Protein AF-A0A815L165-F1 (afdb_monomer)

Foldseek 3Di:
DDDDDDEEEDPEAAAEWDWDDADAAANYEAEAHADDPDLHRDQANYEYPPADPPGTAPQHHHEHYEYAGDADLERYHHPQAELVDHRDHQAEQYEYADAPPDFHWYWHHDPNDTDTDGPVRCCVSVGHYNYDYHHHDDPVVSVVVVCDSVVDPD

Mean predicted aligned error: 8.26 Å

Secondary structure (DSSP, 8-state):
--------EEES--EEE-SS---EEES-EEES----SSSS--SSSEEE-S--TTTS--S-EEES-EEE-SS-S--EEETT-BTTS----EEES-EEEE-TT----EEEEETTEEEEE-HHHHHHTT-SBT-EEEE---HHHHHHHHHHHHH---

Sequence (154 aa):
MRHFFTFTLFFYGGKKNYLGHSKIDHDQIYVYSDLSTGGFGSNNCLNDYNPTRGSSGWNETWIQNTCILYNSSVPYNIENCNTANLFVPYLASNKIFIPAGTQVAFICNVNGSSTRLNLKQWQAYGLDIGTTIDTTPTIQTIIEWGRKMLQNTI

pLDDT: mean 77.0, std 17.75, range [24.84, 97.44]

Structure (mmCIF, N/CA/C/O backbone):
data_AF-A0A815L165-F1
#
_entry.id   AF-A0A815L165-F1
#
loop_
_atom_site.group_PDB
_atom_site.id
_atom_site.type_symbol
_atom_site.label_atom_id
_atom_site.label_alt_id
_atom_site.label_comp_id
_atom_site.label_asym_id
_atom_site.label_entity_id
_atom_site.label_seq_id
_atom_site.pdbx_PDB_ins_code
_atom_site.Cartn_x
_atom_site.Cartn_y
_atom_site.Cartn_z
_atom_site.occupancy
_atom_site.B_iso_or_equiv
_atom_site.auth_seq_id
_atom_site.auth_comp_id
_atom_site.auth_asym_id
_atom_site.auth_atom_id
_atom_site.pdbx_PDB_model_num
ATOM 1 N N . MET A 1 1 ? 20.591 -15.388 16.651 1.00 33.38 1 MET A N 1
ATOM 2 C CA . MET A 1 1 ? 20.018 -14.050 16.388 1.00 33.38 1 MET A CA 1
ATOM 3 C C . MET A 1 1 ? 18.659 -13.983 17.072 1.00 33.38 1 MET A C 1
ATOM 5 O O . MET A 1 1 ? 17.790 -14.765 16.712 1.00 33.38 1 MET A O 1
ATOM 9 N N . ARG A 1 2 ? 18.497 -13.159 18.116 1.00 24.84 2 ARG A N 1
ATOM 10 C CA . ARG A 1 2 ? 17.189 -12.942 18.756 1.00 24.84 2 ARG A CA 1
ATOM 11 C C . ARG A 1 2 ? 16.468 -11.851 17.967 1.00 24.84 2 ARG A C 1
ATOM 13 O O . ARG A 1 2 ? 16.974 -10.737 17.901 1.00 24.84 2 ARG A O 1
ATOM 20 N N . HIS A 1 3 ? 15.353 -12.197 17.337 1.00 30.84 3 HIS A N 1
ATOM 21 C CA . HIS A 1 3 ? 14.471 -11.226 16.697 1.00 30.84 3 HIS A CA 1
ATOM 22 C C . HIS A 1 3 ? 13.575 -10.637 17.790 1.00 30.84 3 HIS A C 1
ATOM 24 O O . HIS A 1 3 ? 12.941 -11.386 18.533 1.00 30.84 3 HIS A O 1
ATOM 30 N N . PHE A 1 4 ? 13.580 -9.314 17.943 1.00 32.31 4 PHE A N 1
ATOM 31 C CA . PHE A 1 4 ? 12.639 -8.621 18.816 1.00 32.31 4 PHE A CA 1
ATOM 32 C C . PHE A 1 4 ? 11.355 -8.393 18.023 1.00 32.31 4 PHE A C 1
ATOM 34 O O . PHE A 1 4 ? 11.296 -7.511 17.171 1.00 32.31 4 PHE A O 1
ATOM 41 N N . PHE A 1 5 ? 10.352 -9.224 18.280 1.00 37.84 5 PHE A N 1
ATOM 42 C CA . PHE A 1 5 ? 9.006 -9.022 17.763 1.00 37.84 5 PHE A CA 1
ATOM 43 C C . PHE A 1 5 ? 8.343 -7.927 18.600 1.00 37.84 5 PHE A C 1
ATOM 45 O O . PHE A 1 5 ? 8.228 -8.055 19.819 1.00 37.84 5 PHE A O 1
ATOM 52 N N . THR A 1 6 ? 7.968 -6.826 17.961 1.00 41.81 6 THR A N 1
ATOM 53 C CA . THR A 1 6 ? 7.264 -5.719 18.619 1.00 41.81 6 THR A CA 1
ATOM 54 C C . THR A 1 6 ? 5.839 -5.761 18.098 1.00 41.81 6 THR A C 1
ATOM 56 O O . THR A 1 6 ? 5.693 -5.831 16.892 1.00 41.81 6 THR A O 1
ATOM 59 N N . PHE A 1 7 ? 4.808 -5.737 18.943 1.00 51.12 7 PHE A N 1
ATOM 60 C CA . PHE A 1 7 ? 3.412 -5.552 18.519 1.00 51.12 7 PHE A CA 1
ATOM 61 C C . PHE A 1 7 ? 2.994 -4.146 18.937 1.00 51.12 7 PHE A C 1
ATOM 63 O O . PHE A 1 7 ? 2.963 -3.853 20.134 1.00 51.12 7 PHE A O 1
ATOM 70 N N . THR A 1 8 ? 2.715 -3.266 17.977 1.00 59.75 8 THR A N 1
ATOM 71 C CA . THR A 1 8 ? 2.444 -1.855 18.278 1.00 59.75 8 THR A CA 1
ATOM 72 C C . THR A 1 8 ? 1.216 -1.352 17.533 1.00 59.75 8 THR A C 1
ATOM 74 O O . THR A 1 8 ? 0.995 -1.645 16.357 1.00 59.75 8 THR A O 1
ATOM 77 N N . LEU A 1 9 ? 0.420 -0.558 18.249 1.00 60.84 9 LEU A N 1
ATOM 78 C CA . LEU A 1 9 ? -0.725 0.172 17.731 1.00 60.84 9 LEU A CA 1
ATOM 79 C C . LEU A 1 9 ? -0.339 1.644 17.680 1.00 60.84 9 LEU A C 1
ATOM 81 O O . LEU A 1 9 ? -0.172 2.283 18.719 1.00 60.84 9 LEU A O 1
ATOM 85 N N . PHE A 1 10 ? -0.200 2.174 16.471 1.00 59.50 10 PHE A N 1
ATOM 86 C CA . PHE A 1 10 ? 0.141 3.571 16.252 1.00 59.50 10 PHE A CA 1
ATOM 87 C C . PHE A 1 10 ? -1.118 4.351 15.881 1.00 59.50 10 PHE A C 1
ATOM 89 O O . PHE A 1 10 ? -1.628 4.232 14.767 1.00 59.50 10 PHE A O 1
ATOM 96 N N . PHE A 1 11 ? -1.611 5.161 16.820 1.00 51.25 11 PHE A N 1
ATOM 97 C CA . PHE A 1 11 ? -2.570 6.221 16.525 1.00 51.25 11 PHE A CA 1
ATOM 98 C C . PHE A 1 11 ? -1.770 7.394 15.963 1.00 51.25 11 PHE A C 1
ATOM 100 O O . PHE A 1 11 ? -1.028 8.023 16.713 1.00 51.25 11 PHE A O 1
ATOM 107 N N . TYR A 1 12 ? -1.898 7.648 14.661 1.00 52.00 12 TYR A N 1
ATOM 108 C CA . TYR A 1 12 ? -1.081 8.575 13.873 1.00 52.00 12 TYR A CA 1
ATOM 109 C C . TYR A 1 12 ? 0.330 8.062 13.564 1.00 52.00 12 TYR A C 1
ATOM 111 O O . TYR A 1 12 ? 1.271 8.198 14.342 1.00 52.00 12 TYR A O 1
ATOM 119 N N . GLY A 1 13 ? 0.486 7.485 12.372 1.00 53.41 13 GLY A N 1
ATOM 120 C CA . GLY A 1 13 ? 1.787 7.067 11.857 1.00 53.41 13 GLY A CA 1
ATOM 121 C C . GLY A 1 13 ? 1.687 6.143 10.647 1.00 53.41 13 GLY A C 1
ATOM 122 O O . GLY A 1 13 ? 0.692 5.454 10.457 1.00 53.41 13 GLY A O 1
ATOM 123 N N . GLY A 1 14 ? 2.737 6.141 9.835 1.00 59.94 14 GLY A N 1
ATOM 124 C CA . GLY A 1 14 ? 3.007 5.157 8.786 1.00 59.94 14 GLY A CA 1
ATOM 125 C C . GLY A 1 14 ? 4.479 4.757 8.867 1.00 59.94 14 GLY A C 1
ATOM 126 O O . GLY A 1 14 ? 5.273 5.454 9.515 1.00 59.94 14 GLY A O 1
ATOM 127 N N . LYS A 1 15 ? 4.870 3.645 8.238 1.00 72.38 15 LYS A N 1
ATOM 128 C CA . LYS A 1 15 ? 6.287 3.271 8.185 1.00 72.38 15 LYS A CA 1
ATOM 129 C C . LYS A 1 15 ? 7.048 4.291 7.342 1.00 72.38 15 LYS A C 1
ATOM 131 O O . LYS A 1 15 ? 6.642 4.618 6.231 1.00 72.38 15 LYS A O 1
ATOM 136 N N . LYS A 1 16 ? 8.176 4.770 7.864 1.00 65.06 16 LYS A N 1
ATOM 137 C CA . LYS A 1 16 ? 9.116 5.620 7.130 1.00 65.06 16 LYS A CA 1
ATOM 138 C C . LYS A 1 16 ? 10.462 4.914 7.029 1.00 65.06 16 LYS A C 1
ATOM 140 O O . LYS A 1 16 ? 10.977 4.450 8.050 1.00 65.06 16 LYS A O 1
ATOM 145 N N . ASN A 1 17 ? 11.020 4.867 5.826 1.00 60.75 17 ASN A N 1
ATOM 146 C CA . ASN A 1 17 ? 12.408 4.481 5.600 1.00 60.75 17 ASN A CA 1
ATOM 147 C C . ASN A 1 17 ? 13.289 5.738 5.706 1.00 60.75 17 ASN A C 1
ATOM 149 O O . ASN A 1 17 ? 13.137 6.674 4.923 1.00 60.75 17 ASN A O 1
ATOM 153 N N . TYR A 1 18 ? 14.187 5.785 6.693 1.00 51.50 18 TYR A N 1
ATOM 154 C CA . TYR A 1 18 ? 15.229 6.811 6.784 1.00 51.50 18 TYR A CA 1
ATOM 155 C C . TYR A 1 18 ? 16.578 6.132 6.993 1.00 51.50 18 TYR A C 1
ATOM 157 O O . TYR A 1 18 ? 16.841 5.589 8.065 1.00 51.50 18 TYR A O 1
ATOM 165 N N . LEU A 1 19 ? 17.419 6.204 5.957 1.00 50.91 19 LEU A N 1
ATOM 166 C CA . LEU A 1 19 ? 18.884 6.248 6.015 1.00 50.91 19 LEU A CA 1
ATOM 167 C C . LEU A 1 19 ? 19.545 5.512 7.204 1.00 50.91 19 LEU A C 1
ATOM 169 O O . LEU A 1 19 ? 20.254 6.143 7.986 1.00 50.91 19 LEU A O 1
ATOM 173 N N . GLY A 1 20 ? 19.405 4.180 7.305 1.00 46.16 20 GLY A N 1
ATOM 174 C CA . GLY A 1 20 ? 20.483 3.407 7.947 1.00 46.16 20 GLY A CA 1
ATOM 175 C C . GLY A 1 20 ? 20.204 2.134 8.745 1.00 46.16 20 GLY A C 1
ATOM 176 O O . GLY A 1 20 ? 21.155 1.669 9.366 1.00 46.16 20 GLY A O 1
ATOM 177 N N . HIS A 1 21 ? 19.012 1.522 8.759 1.00 50.84 21 HIS A N 1
ATOM 178 C CA . HIS A 1 21 ? 18.838 0.243 9.480 1.00 50.84 21 HIS A CA 1
ATOM 179 C C . HIS A 1 21 ? 17.905 -0.754 8.777 1.00 50.84 21 HIS A C 1
ATOM 181 O O . HIS A 1 21 ? 16.838 -0.377 8.308 1.00 50.84 21 HIS A O 1
ATOM 187 N N . SER A 1 22 ? 18.264 -2.046 8.783 1.00 54.72 22 SER A N 1
ATOM 188 C CA . SER A 1 22 ? 17.343 -3.144 8.453 1.00 54.72 22 SER A CA 1
ATOM 189 C C . SER A 1 22 ? 16.290 -3.296 9.545 1.00 54.72 22 SER A C 1
ATOM 191 O O . SER A 1 22 ? 16.600 -3.740 10.651 1.00 54.72 22 SER A O 1
ATOM 193 N N . LYS A 1 23 ? 15.042 -2.933 9.241 1.00 67.00 23 LYS A N 1
ATOM 194 C CA . LYS A 1 23 ? 13.898 -3.148 10.136 1.00 67.00 23 LYS A CA 1
ATOM 195 C C . LYS A 1 23 ? 12.911 -4.132 9.517 1.00 67.00 23 LYS A C 1
ATOM 197 O O . LYS A 1 23 ? 12.638 -4.071 8.318 1.00 67.00 23 LYS A O 1
ATOM 202 N N . ILE A 1 24 ? 12.396 -5.027 10.356 1.00 71.50 24 ILE A N 1
ATOM 203 C CA . ILE A 1 24 ? 11.283 -5.918 10.031 1.00 71.50 24 ILE A CA 1
ATOM 204 C C . ILE A 1 24 ? 10.090 -5.429 10.843 1.00 71.50 24 ILE A C 1
ATOM 206 O O . ILE A 1 24 ? 10.059 -5.586 12.061 1.00 71.50 24 ILE A O 1
ATOM 210 N N . ASP A 1 25 ? 9.138 -4.813 10.159 1.00 72.62 25 ASP A N 1
ATOM 211 C CA . ASP A 1 25 ? 7.870 -4.376 10.720 1.00 72.62 25 ASP A CA 1
ATOM 212 C C . ASP A 1 25 ? 6.810 -5.403 10.311 1.00 72.62 25 ASP A C 1
ATOM 214 O O . ASP A 1 25 ? 6.527 -5.572 9.120 1.00 72.62 25 ASP A O 1
ATOM 218 N N . HIS A 1 26 ? 6.250 -6.110 11.289 1.00 80.56 26 HIS A N 1
ATOM 219 C CA . HIS A 1 26 ? 5.184 -7.082 11.066 1.00 80.56 26 HIS A CA 1
ATOM 220 C C . HIS A 1 26 ? 4.157 -7.050 12.193 1.00 80.56 26 HIS A C 1
ATOM 222 O O . HIS A 1 26 ? 4.478 -6.626 13.302 1.00 80.56 26 HIS A O 1
ATOM 228 N N . ASP A 1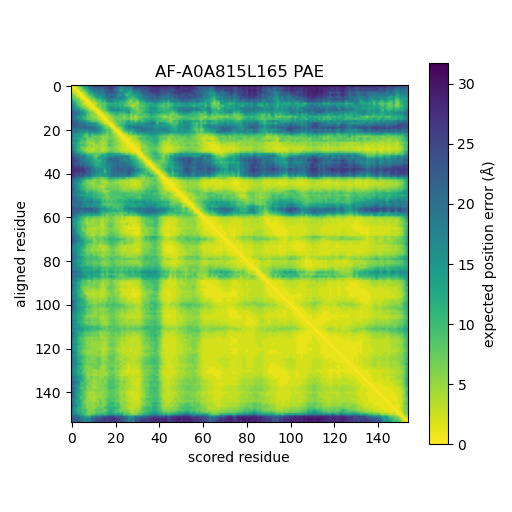 27 ? 2.920 -7.451 11.896 1.00 81.94 27 ASP A N 1
ATOM 229 C CA . ASP A 1 27 ? 1.797 -7.481 12.843 1.00 81.94 27 ASP A CA 1
ATOM 230 C C . ASP A 1 27 ? 1.515 -6.137 13.550 1.00 81.94 27 ASP A C 1
ATOM 232 O O . ASP A 1 27 ? 0.988 -6.094 14.663 1.00 81.94 27 ASP A O 1
ATOM 236 N N . GLN A 1 28 ? 1.861 -5.013 12.914 1.00 81.56 28 GLN A N 1
ATOM 237 C CA . GLN A 1 28 ? 1.547 -3.675 13.418 1.00 81.56 28 GLN A CA 1
ATOM 238 C C . GLN A 1 28 ? 0.173 -3.215 12.940 1.00 81.56 28 GLN A C 1
ATOM 240 O O . GLN A 1 28 ? -0.269 -3.566 11.843 1.00 81.56 28 GLN A O 1
ATOM 245 N N . ILE A 1 29 ? -0.469 -2.346 13.723 1.00 84.19 29 ILE A N 1
ATOM 246 C CA . ILE A 1 29 ? -1.672 -1.626 13.297 1.00 84.19 29 ILE A CA 1
ATOM 247 C C . ILE A 1 29 ? -1.350 -0.130 13.215 1.00 84.19 29 ILE A C 1
ATOM 249 O O . ILE A 1 29 ? -1.121 0.529 14.230 1.00 84.19 29 ILE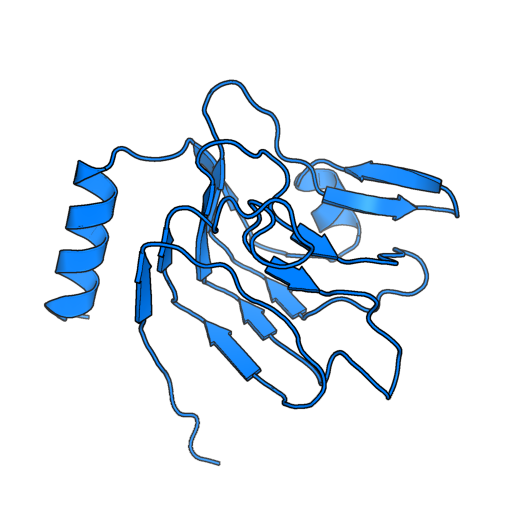 A O 1
ATOM 253 N N . TYR A 1 30 ? -1.365 0.408 11.997 1.00 82.75 30 TYR A N 1
ATOM 254 C CA . TYR A 1 30 ? -1.198 1.829 11.697 1.00 82.75 30 TYR A CA 1
ATOM 255 C C . TYR A 1 30 ? -2.567 2.466 11.463 1.00 82.75 30 TYR A C 1
ATOM 257 O O . TYR A 1 30 ? -3.263 2.133 10.500 1.00 82.75 30 TYR A O 1
ATOM 265 N N . VAL A 1 31 ? -2.965 3.380 12.344 1.00 79.19 31 VAL A N 1
ATOM 266 C CA . VAL A 1 31 ? -4.261 4.062 12.285 1.00 79.19 31 VAL A CA 1
ATOM 267 C C . VAL A 1 31 ? -4.048 5.508 11.872 1.00 79.19 31 VAL A C 1
ATOM 269 O O . VAL A 1 31 ? -3.376 6.252 12.583 1.00 79.19 31 VAL A O 1
ATOM 272 N N . TYR A 1 32 ? -4.670 5.911 10.761 1.00 71.25 32 TYR A N 1
ATOM 273 C CA . TYR A 1 32 ? -4.682 7.291 10.271 1.00 71.25 32 TYR A CA 1
ATOM 274 C C . TYR A 1 32 ? -3.274 7.848 10.109 1.00 71.25 32 TYR A C 1
ATOM 276 O O . TYR A 1 32 ? -2.834 8.709 10.870 1.00 71.25 32 TYR A O 1
ATOM 284 N N . SER A 1 33 ? -2.560 7.325 9.110 1.00 59.91 33 SER A N 1
ATOM 285 C CA . SER A 1 33 ? -1.258 7.858 8.710 1.00 59.91 33 SER A CA 1
ATOM 286 C C . SER A 1 33 ? -1.315 9.385 8.636 1.00 59.91 33 SER A C 1
ATOM 288 O O . SER A 1 33 ? -2.212 9.929 7.991 1.00 59.91 33 SER A O 1
ATOM 290 N N . ASP A 1 34 ? -0.391 10.025 9.354 1.00 50.62 34 ASP A N 1
ATOM 291 C CA . ASP A 1 34 ? -0.306 11.464 9.629 1.00 50.62 34 ASP A CA 1
ATOM 292 C C . ASP A 1 34 ? -0.626 12.350 8.400 1.00 50.62 34 ASP A C 1
ATOM 294 O O . ASP A 1 34 ? -0.354 11.963 7.267 1.00 50.62 34 ASP A O 1
ATOM 298 N N . LEU A 1 35 ? -1.235 13.517 8.645 1.00 50.19 35 LEU A N 1
ATOM 299 C CA . LEU A 1 35 ? -1.749 14.510 7.683 1.00 50.19 35 LEU A CA 1
ATOM 300 C C . LEU A 1 35 ? -0.836 15.745 7.609 1.00 50.19 35 LEU A C 1
ATOM 302 O O . LEU A 1 35 ? -1.283 16.892 7.630 1.00 50.19 35 LEU A O 1
ATOM 306 N N . SER A 1 36 ? 0.467 15.529 7.551 1.00 50.38 36 SER A N 1
ATOM 307 C CA . SER A 1 36 ? 1.436 16.614 7.451 1.00 50.38 36 SER A CA 1
ATOM 308 C C . SER A 1 36 ? 1.693 16.971 5.981 1.00 50.38 36 SER A C 1
ATOM 310 O O . SER A 1 36 ? 1.940 16.119 5.136 1.00 50.38 36 SER A O 1
ATOM 312 N N . THR A 1 37 ? 1.680 18.262 5.654 1.00 45.09 37 THR A N 1
ATOM 313 C CA . THR A 1 37 ? 1.909 18.786 4.290 1.00 45.09 37 THR A CA 1
ATOM 314 C C . THR A 1 37 ? 3.390 18.873 3.885 1.00 45.09 37 THR A C 1
ATOM 316 O O . THR A 1 37 ? 3.713 19.446 2.846 1.00 45.09 37 THR A O 1
ATOM 319 N N . GLY A 1 38 ? 4.303 18.298 4.673 1.00 41.84 38 GLY A N 1
ATOM 320 C CA . GLY A 1 38 ? 5.708 18.099 4.300 1.00 41.84 38 GLY A CA 1
ATOM 321 C C . GLY A 1 38 ? 5.959 16.647 3.892 1.00 41.84 38 GLY A C 1
ATOM 322 O O . GLY A 1 38 ? 5.109 15.793 4.094 1.00 41.84 38 GLY A O 1
ATOM 323 N N . GLY A 1 39 ? 7.149 16.302 3.388 1.00 43.50 39 GLY A N 1
ATOM 324 C CA . GLY A 1 39 ? 7.535 14.895 3.131 1.00 43.50 39 GLY A CA 1
ATOM 325 C C . GLY A 1 39 ? 7.456 13.966 4.362 1.00 43.50 39 GLY A C 1
ATOM 326 O O . GLY A 1 39 ? 7.648 12.756 4.266 1.00 43.50 39 GLY A O 1
ATOM 327 N N . PHE A 1 40 ? 7.143 14.531 5.527 1.00 43.12 40 PHE A N 1
ATOM 328 C CA . PHE A 1 40 ? 6.786 13.871 6.769 1.00 43.12 40 PHE A CA 1
ATOM 329 C C . PHE A 1 40 ? 5.263 13.808 6.837 1.00 43.12 40 PHE A C 1
ATOM 331 O O . PHE A 1 40 ? 4.674 14.860 6.735 1.00 43.12 40 PHE A O 1
ATOM 338 N N . GLY A 1 41 ? 4.646 12.633 7.009 1.00 51.66 41 GLY A N 1
ATOM 339 C CA . GLY A 1 41 ? 3.187 12.496 7.182 1.00 51.66 41 GLY A CA 1
ATOM 340 C C . GLY A 1 41 ? 2.393 12.710 5.897 1.00 51.66 41 GLY A C 1
ATOM 341 O O . GLY A 1 41 ? 1.385 13.401 5.853 1.00 51.66 41 GLY A O 1
ATOM 342 N N . SER A 1 42 ? 2.858 12.078 4.831 1.00 59.47 42 SER A N 1
ATOM 343 C CA . SER A 1 42 ? 2.031 11.836 3.671 1.00 59.47 42 SER A CA 1
ATOM 344 C C . SER A 1 42 ? 1.098 10.683 4.030 1.00 59.47 42 SER A C 1
ATOM 346 O O . SER A 1 42 ? 1.555 9.639 4.472 1.00 59.47 42 SER A O 1
ATOM 348 N N . ASN A 1 43 ? -0.202 10.917 3.913 1.00 75.06 43 ASN A N 1
ATOM 349 C CA . ASN A 1 43 ? -1.315 10.023 4.222 1.00 75.06 43 ASN A CA 1
ATOM 350 C C . ASN A 1 43 ? -1.249 8.679 3.454 1.00 75.06 43 ASN A C 1
ATOM 352 O O . ASN A 1 43 ? -1.999 8.428 2.510 1.00 75.06 43 ASN A O 1
ATOM 356 N N . ASN A 1 44 ? -0.268 7.860 3.807 1.00 82.00 44 ASN A N 1
ATOM 357 C CA . ASN A 1 44 ? 0.101 6.582 3.237 1.00 82.00 44 ASN A CA 1
ATOM 358 C C . ASN A 1 44 ? 0.617 5.666 4.357 1.00 82.00 44 ASN A C 1
ATOM 360 O O . ASN A 1 44 ? 1.093 6.096 5.407 1.00 82.00 44 ASN A O 1
ATOM 364 N N . CYS A 1 45 ? 0.506 4.370 4.117 1.00 84.06 45 CYS A N 1
ATOM 365 C CA . CYS A 1 45 ? 0.948 3.312 5.011 1.00 84.06 45 CYS A CA 1
ATOM 366 C C . CYS A 1 45 ? 2.466 3.235 5.115 1.00 84.06 45 CYS A C 1
ATOM 368 O O . CYS A 1 45 ? 3.005 2.933 6.181 1.00 84.06 45 CYS A O 1
ATOM 370 N N . LEU A 1 46 ? 3.141 3.484 3.994 1.00 83.56 46 LEU A N 1
ATOM 371 C CA . LEU A 1 46 ? 4.583 3.413 3.892 1.00 83.56 46 LEU A CA 1
ATOM 372 C C . LEU A 1 46 ? 5.104 4.519 2.983 1.00 83.56 46 LEU A C 1
ATOM 374 O O . LEU A 1 46 ? 4.627 4.692 1.858 1.00 83.56 46 LEU A O 1
ATOM 378 N N . ASN A 1 47 ? 6.132 5.205 3.469 1.00 80.25 47 ASN A N 1
ATOM 379 C CA . ASN A 1 47 ? 6.897 6.181 2.716 1.00 80.25 47 ASN A CA 1
ATOM 380 C C . ASN A 1 47 ? 8.363 5.739 2.628 1.00 80.25 47 ASN A C 1
ATOM 382 O O . ASN A 1 47 ? 9.010 5.488 3.651 1.00 80.25 47 ASN A O 1
ATOM 386 N N . ASP A 1 48 ? 8.866 5.673 1.402 1.00 77.00 48 ASP A N 1
ATOM 387 C CA . ASP A 1 48 ? 10.264 5.441 1.078 1.00 77.00 48 ASP A CA 1
ATOM 388 C C . ASP A 1 48 ? 10.759 6.576 0.168 1.00 77.00 48 ASP A C 1
ATOM 390 O O . ASP A 1 48 ? 10.461 6.613 -1.028 1.00 77.00 48 ASP A O 1
ATOM 394 N N . TYR A 1 49 ? 11.445 7.551 0.772 1.00 72.75 49 TYR A N 1
ATOM 395 C CA . TYR A 1 49 ? 11.863 8.796 0.125 1.00 72.75 49 TYR A CA 1
ATOM 396 C C . TYR A 1 49 ? 13.224 8.628 -0.559 1.00 72.75 49 TYR A C 1
ATOM 398 O O . TYR A 1 49 ? 14.212 8.273 0.085 1.00 72.75 49 TYR A O 1
ATOM 406 N N . ASN A 1 50 ? 13.277 8.928 -1.857 1.00 70.88 50 ASN A N 1
ATOM 407 C CA . ASN A 1 50 ? 14.437 8.813 -2.739 1.00 70.88 50 ASN A CA 1
ATOM 408 C C . ASN A 1 50 ? 15.348 7.578 -2.488 1.00 70.88 50 ASN A C 1
ATOM 410 O O . ASN A 1 50 ? 16.562 7.733 -2.283 1.00 70.88 50 ASN A O 1
ATOM 414 N N . PRO A 1 51 ? 14.807 6.345 -2.491 1.00 70.62 51 PRO A N 1
ATOM 415 C CA . PRO A 1 51 ? 15.580 5.155 -2.181 1.00 70.62 51 PRO A CA 1
ATOM 416 C C . PRO A 1 51 ? 16.687 4.949 -3.228 1.00 70.62 51 PRO A C 1
ATOM 418 O O . PRO A 1 51 ? 16.438 4.812 -4.425 1.00 70.62 51 PRO A O 1
ATOM 421 N N . THR A 1 52 ? 17.942 4.931 -2.770 1.00 69.31 52 THR A N 1
ATOM 422 C CA . THR A 1 52 ? 19.132 4.722 -3.608 1.00 69.31 52 THR A CA 1
ATOM 423 C C . THR A 1 52 ? 19.778 3.371 -3.308 1.00 69.31 52 THR A C 1
ATOM 425 O O . THR A 1 52 ? 20.061 3.047 -2.153 1.00 69.31 52 THR A O 1
ATOM 428 N N . ARG A 1 53 ? 20.068 2.576 -4.346 1.00 67.38 53 ARG A N 1
ATOM 429 C CA . ARG A 1 53 ? 20.714 1.264 -4.184 1.00 67.38 53 ARG A CA 1
ATOM 430 C C . ARG A 1 53 ? 22.054 1.398 -3.453 1.00 67.38 53 ARG A C 1
ATOM 432 O O . ARG A 1 53 ? 22.902 2.181 -3.861 1.00 67.38 53 ARG A O 1
ATOM 439 N N . GLY A 1 54 ? 22.241 0.607 -2.395 1.00 62.97 54 GLY A N 1
ATOM 440 C CA . GLY A 1 54 ? 23.473 0.593 -1.593 1.00 62.97 54 GLY A CA 1
ATOM 441 C C . GLY A 1 54 ? 23.614 1.746 -0.591 1.00 62.97 54 GLY A C 1
ATOM 442 O O . GLY A 1 54 ? 24.523 1.702 0.232 1.00 62.97 54 GLY A O 1
ATOM 443 N N . SER A 1 55 ? 22.708 2.730 -0.620 1.00 60.78 55 SER A N 1
ATOM 444 C CA . SER A 1 55 ? 22.736 3.913 0.260 1.00 60.78 55 SER A CA 1
ATOM 445 C C . SER A 1 55 ? 21.433 4.117 1.048 1.00 60.78 55 SER A C 1
ATOM 447 O O . SER A 1 55 ? 21.405 4.849 2.035 1.00 60.78 55 SER A O 1
ATOM 449 N N . SER A 1 56 ? 20.349 3.460 0.637 1.00 56.09 56 SER A N 1
ATOM 450 C CA . SER A 1 56 ? 19.026 3.446 1.276 1.00 56.09 56 SER A CA 1
ATOM 451 C C . SER A 1 56 ? 18.482 2.009 1.256 1.00 56.09 56 SER A C 1
ATOM 453 O O . SER A 1 56 ? 19.120 1.139 0.673 1.00 56.09 56 SER A O 1
ATOM 455 N N . GLY A 1 57 ? 17.335 1.723 1.884 1.00 53.28 57 GLY A N 1
ATOM 456 C CA . GLY A 1 57 ? 16.620 0.450 1.661 1.00 53.28 57 GLY A CA 1
ATOM 457 C C . GLY A 1 57 ? 17.391 -0.820 2.055 1.00 53.28 57 GLY A C 1
ATOM 458 O O . GLY A 1 57 ? 17.514 -1.751 1.262 1.00 53.28 57 GLY A O 1
A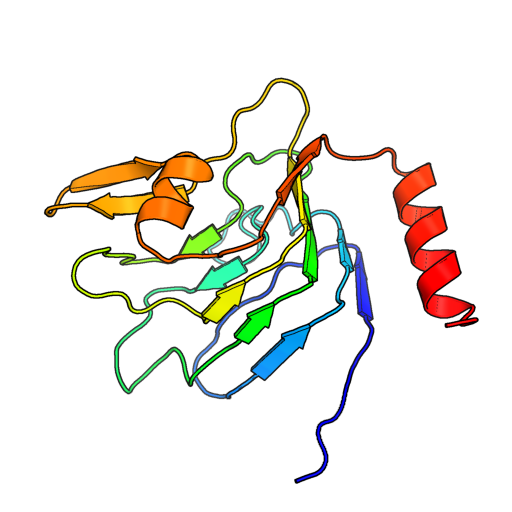TOM 459 N N . TRP A 1 58 ? 17.907 -0.872 3.286 1.00 55.09 58 TRP A N 1
ATOM 460 C CA . TRP A 1 58 ? 18.633 -2.022 3.848 1.00 55.09 58 TRP A CA 1
ATOM 461 C C . TRP A 1 58 ? 17.725 -3.249 4.097 1.00 55.09 58 TRP A C 1
ATOM 463 O O . TRP A 1 58 ? 17.534 -3.642 5.246 1.00 55.09 58 TRP A O 1
ATOM 473 N N . ASN A 1 59 ? 17.162 -3.875 3.057 1.00 57.66 59 ASN A N 1
ATOM 474 C CA . ASN A 1 59 ? 16.244 -5.027 3.170 1.00 57.66 59 ASN A CA 1
ATOM 475 C C . ASN A 1 59 ? 15.087 -4.792 4.160 1.00 57.66 59 ASN A C 1
ATOM 477 O O . ASN A 1 59 ? 14.701 -5.680 4.925 1.00 57.66 59 ASN A O 1
ATOM 481 N N . GLU A 1 60 ? 14.547 -3.575 4.183 1.00 69.88 60 GLU A N 1
ATOM 482 C CA . GLU A 1 60 ? 13.401 -3.287 5.033 1.00 69.88 60 GLU A CA 1
ATOM 483 C C . GLU A 1 60 ? 12.212 -4.145 4.617 1.00 69.88 60 GLU A C 1
ATOM 485 O O . GLU A 1 60 ? 11.910 -4.295 3.434 1.00 69.88 60 GLU A O 1
ATOM 490 N N . THR A 1 61 ? 11.554 -4.721 5.612 1.00 78.81 61 THR A N 1
ATOM 491 C CA . THR A 1 61 ? 10.439 -5.639 5.424 1.00 78.81 61 THR A CA 1
ATOM 492 C C . THR A 1 61 ? 9.216 -5.052 6.116 1.00 78.81 61 THR A C 1
ATOM 494 O O . THR A 1 61 ? 9.280 -4.745 7.304 1.00 78.81 61 THR A O 1
ATOM 497 N N . TRP A 1 62 ? 8.122 -4.873 5.376 1.00 84.06 62 TRP A N 1
ATOM 498 C CA . TRP A 1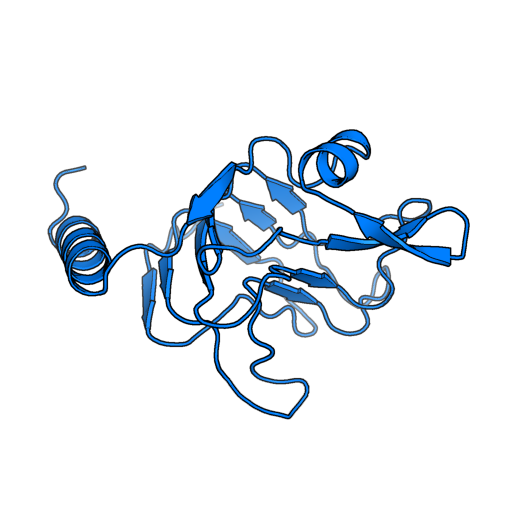 62 ? 6.824 -4.419 5.881 1.00 84.06 62 TRP A CA 1
ATOM 499 C C . TRP A 1 62 ? 5.755 -5.420 5.448 1.00 84.06 62 TRP A C 1
ATOM 501 O O . TRP A 1 62 ? 5.194 -5.341 4.352 1.00 84.06 62 TRP A O 1
ATOM 511 N N . ILE A 1 63 ? 5.530 -6.415 6.300 1.00 88.69 63 ILE A N 1
ATOM 512 C CA . ILE A 1 63 ? 4.697 -7.576 5.983 1.00 88.69 63 ILE A CA 1
ATOM 513 C C . ILE A 1 63 ? 3.648 -7.796 7.057 1.00 88.69 63 ILE A C 1
ATOM 515 O O . ILE A 1 63 ? 3.904 -7.511 8.217 1.00 88.69 63 ILE A O 1
ATOM 519 N N . GLN A 1 64 ? 2.487 -8.345 6.702 1.00 90.69 64 GLN A N 1
ATOM 520 C CA . GLN A 1 64 ? 1.451 -8.710 7.684 1.00 90.69 64 GLN A CA 1
ATOM 521 C C . GLN A 1 64 ? 0.983 -7.543 8.568 1.00 90.69 64 GLN A C 1
ATOM 523 O O . GLN A 1 64 ? 0.441 -7.739 9.652 1.00 90.69 64 GLN A O 1
ATOM 528 N N . ASN A 1 65 ? 1.157 -6.308 8.105 1.00 88.00 65 ASN A N 1
ATOM 529 C CA . ASN A 1 65 ? 0.712 -5.133 8.833 1.00 88.00 65 ASN A CA 1
ATOM 530 C C . ASN A 1 65 ? -0.708 -4.761 8.431 1.00 88.00 65 ASN A C 1
ATOM 532 O O . ASN A 1 65 ? -1.129 -4.947 7.289 1.00 88.00 65 ASN A O 1
ATOM 536 N N . THR A 1 66 ? -1.435 -4.170 9.370 1.00 90.38 66 THR A N 1
ATOM 537 C CA . THR A 1 66 ? -2.701 -3.499 9.104 1.00 90.38 66 THR A CA 1
ATOM 538 C C . THR A 1 66 ? -2.464 -2.000 9.001 1.00 90.38 66 THR A C 1
ATOM 540 O O . THR A 1 66 ? -1.890 -1.397 9.902 1.00 90.38 66 THR A O 1
ATOM 543 N N . CYS A 1 67 ? -2.927 -1.376 7.925 1.00 90.12 67 CYS A N 1
ATOM 544 C CA . CYS A 1 67 ? -2.866 0.067 7.740 1.00 90.12 67 CYS A CA 1
ATOM 545 C C . CYS A 1 67 ? -4.240 0.629 7.395 1.00 90.12 67 CYS A C 1
ATOM 547 O O . CYS A 1 67 ? -4.939 0.081 6.548 1.00 90.12 67 CYS A O 1
ATOM 549 N N . ILE A 1 68 ? -4.607 1.741 8.026 1.00 89.44 68 ILE A N 1
ATOM 550 C CA . ILE A 1 68 ? -5.908 2.381 7.866 1.00 89.44 68 ILE A CA 1
ATOM 551 C C . ILE A 1 68 ? -5.722 3.819 7.390 1.00 89.44 68 ILE A C 1
ATOM 553 O O . ILE A 1 68 ? -5.281 4.684 8.150 1.00 89.44 68 ILE A O 1
ATOM 557 N N . LEU A 1 69 ? -6.104 4.081 6.141 1.00 87.62 69 LEU A N 1
ATOM 558 C CA . LEU A 1 69 ? -6.107 5.411 5.538 1.00 87.62 69 LEU A CA 1
ATOM 559 C C . LEU A 1 69 ? -7.481 6.062 5.712 1.00 87.62 69 LEU A C 1
ATOM 561 O O . LEU A 1 69 ? -8.515 5.436 5.484 1.00 87.62 69 LEU A O 1
ATOM 565 N N . TYR A 1 70 ? -7.507 7.337 6.098 1.00 80.25 70 TYR A N 1
ATOM 566 C CA . TYR A 1 70 ? -8.767 8.062 6.316 1.00 80.25 70 TYR A CA 1
ATOM 567 C C . TYR A 1 70 ? -9.199 8.909 5.116 1.00 80.25 70 TYR A C 1
ATOM 569 O O . TYR A 1 70 ? -10.385 9.07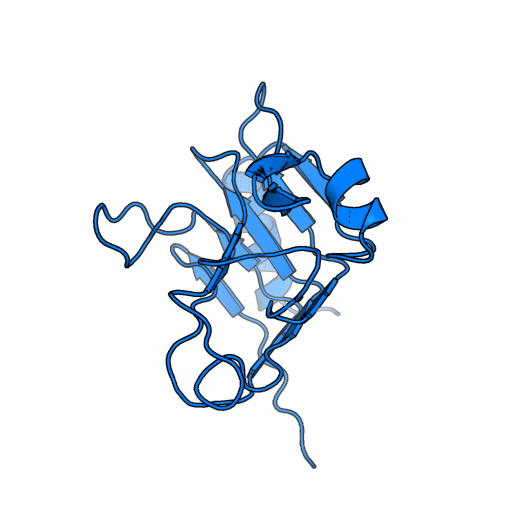9 4.853 1.00 80.25 70 TYR A O 1
ATOM 577 N N . ASN A 1 71 ? -8.237 9.439 4.368 1.00 82.31 71 ASN A N 1
ATOM 578 C CA . ASN A 1 71 ? -8.488 10.394 3.285 1.00 82.31 71 ASN A CA 1
ATOM 579 C C . ASN A 1 71 ? -7.523 10.222 2.101 1.00 82.31 71 ASN A C 1
ATOM 581 O O . ASN A 1 71 ? -7.274 11.166 1.356 1.00 82.31 71 ASN A O 1
ATOM 585 N N . SER A 1 72 ? -6.972 9.019 1.930 1.00 86.12 72 SER A N 1
ATOM 586 C CA . SER A 1 72 ? -6.097 8.659 0.813 1.00 86.12 72 SER A CA 1
ATOM 587 C C . SER A 1 72 ? -6.458 7.285 0.280 1.00 86.12 72 SER A C 1
ATOM 589 O O . SER A 1 72 ? -6.859 6.395 1.023 1.00 86.12 72 SER A O 1
ATOM 591 N N . SER A 1 73 ? -6.282 7.124 -1.026 1.00 90.88 73 SER A N 1
ATOM 592 C CA . SER A 1 73 ? -6.353 5.837 -1.718 1.00 90.88 73 SER A CA 1
ATOM 593 C C . SER A 1 73 ? -4.976 5.340 -2.165 1.00 90.88 73 SER A C 1
ATOM 595 O O . SER A 1 73 ? -4.886 4.335 -2.863 1.00 90.88 73 SER A O 1
ATOM 597 N N . VAL A 1 74 ? -3.902 6.043 -1.797 1.00 91.75 74 VAL A N 1
ATOM 598 C CA . VAL A 1 74 ? -2.525 5.733 -2.190 1.00 91.75 74 VAL A CA 1
ATOM 599 C C . VAL A 1 74 ? -1.768 5.258 -0.950 1.00 91.75 74 VAL A C 1
ATOM 601 O O . VAL A 1 74 ? -1.310 6.087 -0.163 1.00 91.75 74 VAL A O 1
ATOM 604 N N . PRO A 1 75 ? -1.662 3.937 -0.724 1.00 90.38 75 PRO A N 1
ATOM 605 C CA . PRO A 1 75 ? -1.062 3.406 0.491 1.00 90.38 75 PRO A CA 1
ATOM 606 C C . PRO A 1 75 ? 0.453 3.496 0.520 1.00 90.38 75 PRO A C 1
ATOM 608 O O . PRO A 1 75 ? 1.007 3.483 1.611 1.00 90.38 75 PRO A O 1
ATOM 611 N N . TYR A 1 76 ? 1.128 3.592 -0.622 1.00 88.50 76 TYR A N 1
ATOM 612 C CA . TYR A 1 76 ? 2.585 3.637 -0.669 1.00 88.50 76 TYR A CA 1
ATOM 613 C C . TYR A 1 76 ? 3.057 4.864 -1.424 1.00 88.50 76 TYR A C 1
ATOM 615 O O . TYR A 1 76 ? 2.641 5.105 -2.557 1.00 88.50 76 TYR A O 1
ATOM 623 N N . ASN A 1 77 ? 3.957 5.609 -0.793 1.00 85.19 77 ASN A N 1
ATOM 624 C CA . ASN A 1 77 ? 4.747 6.635 -1.445 1.00 85.19 77 ASN A CA 1
ATOM 625 C C . ASN A 1 77 ? 6.187 6.139 -1.542 1.00 85.19 77 ASN A C 1
ATOM 627 O O . ASN A 1 77 ? 6.968 6.324 -0.616 1.00 85.19 77 ASN A O 1
ATOM 631 N N . ILE A 1 78 ? 6.506 5.449 -2.634 1.00 83.88 78 ILE A N 1
ATOM 632 C CA . ILE A 1 78 ? 7.855 4.946 -2.889 1.00 83.88 78 ILE A CA 1
ATOM 633 C C . ILE A 1 78 ? 8.429 5.786 -4.018 1.00 83.88 78 ILE A C 1
ATOM 635 O O . ILE A 1 78 ? 8.104 5.588 -5.193 1.00 83.88 78 ILE A O 1
ATOM 639 N N . GLU A 1 79 ? 9.230 6.780 -3.657 1.00 78.94 79 GLU A N 1
ATOM 640 C CA . GLU A 1 79 ? 9.836 7.662 -4.643 1.00 78.94 79 GLU A CA 1
ATOM 641 C C . GLU A 1 79 ? 10.774 6.876 -5.558 1.00 78.94 79 GLU A C 1
ATOM 643 O O . GLU A 1 79 ? 11.376 5.879 -5.168 1.00 78.94 79 GLU A O 1
ATOM 648 N N . ASN A 1 80 ? 10.861 7.293 -6.822 1.00 78.62 80 ASN A N 1
ATOM 649 C CA . ASN A 1 80 ? 11.610 6.587 -7.865 1.00 78.62 80 ASN A CA 1
ATOM 650 C C . ASN A 1 80 ? 11.222 5.112 -8.066 1.00 78.62 80 ASN A C 1
ATOM 652 O O . ASN A 1 80 ? 11.982 4.378 -8.704 1.00 78.62 80 ASN A O 1
ATOM 656 N N . CYS A 1 81 ? 10.044 4.673 -7.593 1.00 85.19 81 CYS A N 1
ATOM 657 C CA . CYS A 1 81 ? 9.546 3.333 -7.884 1.00 85.19 81 CYS A CA 1
ATOM 658 C C . CYS A 1 81 ? 9.625 3.064 -9.388 1.00 85.19 81 CYS A C 1
ATOM 660 O O . CYS A 1 81 ? 9.111 3.832 -10.206 1.00 85.19 81 CYS A O 1
ATOM 662 N N . ASN A 1 82 ? 10.275 1.963 -9.753 1.00 88.00 82 ASN A N 1
ATOM 663 C CA . ASN A 1 82 ? 10.430 1.540 -11.132 1.00 88.00 82 ASN A CA 1
ATOM 664 C C . ASN A 1 82 ? 10.329 0.020 -11.214 1.00 88.00 82 ASN A C 1
ATOM 666 O O . ASN A 1 82 ? 11.177 -0.695 -10.688 1.00 88.00 82 ASN A O 1
ATOM 670 N N . THR A 1 83 ? 9.313 -0.469 -11.918 1.00 86.81 83 THR A N 1
ATOM 671 C CA . THR A 1 83 ? 9.066 -1.908 -12.100 1.00 86.81 83 THR A CA 1
ATOM 672 C C . THR A 1 83 ? 10.191 -2.642 -12.834 1.00 86.81 83 THR A C 1
ATOM 674 O O . THR A 1 83 ? 10.379 -3.832 -12.609 1.00 86.81 83 THR A O 1
ATOM 677 N N . ALA A 1 84 ? 10.987 -1.952 -13.659 1.00 83.38 84 ALA A N 1
ATOM 678 C CA . ALA A 1 84 ? 12.144 -2.541 -14.339 1.00 83.38 84 ALA A CA 1
ATOM 679 C C . ALA A 1 84 ? 13.395 -2.632 -13.444 1.00 83.38 84 ALA A C 1
ATOM 681 O O . ALA A 1 84 ? 14.311 -3.400 -13.727 1.00 83.38 84 ALA A O 1
ATOM 682 N N . ASN A 1 85 ? 13.455 -1.837 -12.375 1.00 78.88 85 ASN A N 1
ATOM 683 C CA . ASN A 1 85 ? 14.567 -1.806 -11.431 1.00 78.88 85 ASN A CA 1
ATOM 684 C C . ASN A 1 85 ? 14.013 -1.623 -10.019 1.00 78.88 85 ASN A C 1
ATOM 686 O O . ASN A 1 85 ? 14.135 -0.554 -9.419 1.00 78.88 85 ASN A O 1
ATOM 690 N N . LEU A 1 86 ? 13.341 -2.669 -9.538 1.00 71.94 86 LEU A N 1
ATOM 691 C CA . LEU A 1 86 ? 12.620 -2.642 -8.276 1.00 71.94 86 LEU A CA 1
ATOM 692 C C . LEU A 1 86 ? 13.584 -2.411 -7.119 1.00 71.94 86 LEU A C 1
ATOM 694 O O . LEU A 1 86 ? 14.385 -3.272 -6.756 1.00 71.94 86 LEU A O 1
ATOM 698 N N . PHE A 1 87 ? 13.485 -1.217 -6.552 1.00 72.62 87 PHE A N 1
ATOM 699 C CA . PHE A 1 87 ? 14.167 -0.835 -5.334 1.00 72.62 87 PHE A CA 1
ATOM 700 C C . PHE A 1 87 ? 13.128 -0.308 -4.353 1.00 72.62 87 PHE A C 1
ATOM 702 O O . PHE A 1 87 ? 12.959 0.890 -4.162 1.00 72.62 87 PHE A O 1
ATOM 709 N N . VAL A 1 88 ? 12.355 -1.255 -3.833 1.00 71.75 88 VAL A N 1
ATOM 710 C CA . VAL A 1 88 ? 11.237 -1.033 -2.920 1.00 71.75 88 VAL A CA 1
ATOM 711 C C . VAL A 1 88 ? 11.447 -1.899 -1.674 1.00 71.75 88 VAL A C 1
ATOM 713 O O . VAL A 1 88 ? 12.119 -2.932 -1.777 1.00 71.75 88 VAL A O 1
ATOM 716 N N . PRO A 1 89 ? 10.881 -1.539 -0.509 1.00 77.00 89 PRO A N 1
ATOM 717 C CA . PRO A 1 89 ? 10.877 -2.426 0.650 1.00 77.00 89 PRO A CA 1
ATOM 718 C C . PRO A 1 89 ? 10.191 -3.754 0.311 1.00 77.00 89 PRO A C 1
ATOM 720 O O . PRO A 1 89 ? 9.340 -3.813 -0.579 1.00 77.00 89 PRO A O 1
ATOM 723 N N . TYR A 1 90 ? 10.526 -4.828 1.022 1.00 83.31 90 TYR A N 1
ATOM 724 C CA . TYR A 1 90 ? 9.802 -6.085 0.864 1.00 83.31 90 TYR A CA 1
ATOM 725 C C . TYR A 1 90 ? 8.415 -5.954 1.501 1.00 83.31 90 TYR A C 1
ATOM 727 O O . TYR A 1 90 ? 8.285 -5.870 2.723 1.00 83.31 90 TYR A O 1
ATOM 735 N N . LEU A 1 91 ? 7.388 -5.908 0.653 1.00 88.12 91 LEU A N 1
ATOM 736 C CA . LEU A 1 91 ? 5.981 -5.804 1.032 1.00 88.12 91 LEU A CA 1
ATOM 737 C C . LEU A 1 91 ? 5.289 -7.134 0.742 1.00 88.12 91 LEU A C 1
ATOM 739 O O . LEU A 1 91 ? 5.499 -7.704 -0.332 1.00 88.12 91 LEU A O 1
ATOM 743 N N . ALA A 1 92 ? 4.473 -7.626 1.672 1.00 91.94 92 ALA A N 1
ATOM 744 C CA . ALA A 1 92 ? 3.656 -8.819 1.471 1.00 91.94 92 ALA A CA 1
ATOM 745 C C . ALA A 1 92 ? 2.572 -8.965 2.546 1.00 91.94 92 ALA A C 1
ATOM 747 O O . ALA A 1 92 ? 2.794 -8.680 3.722 1.00 91.94 92 ALA A O 1
ATOM 748 N N . SER A 1 93 ? 1.435 -9.550 2.165 1.00 95.56 93 SER A N 1
ATOM 749 C CA . SER A 1 93 ? 0.391 -10.021 3.093 1.00 95.56 93 SER A CA 1
ATOM 750 C C . SER A 1 93 ? -0.150 -8.957 4.053 1.00 95.56 93 SER A C 1
ATOM 752 O O . SER A 1 93 ? -0.566 -9.271 5.164 1.00 95.56 93 SER A O 1
ATOM 754 N N . ASN A 1 94 ? -0.136 -7.694 3.646 1.00 93.75 94 ASN A N 1
ATOM 755 C CA . ASN A 1 94 ? -0.655 -6.586 4.431 1.00 93.75 94 ASN A CA 1
ATOM 756 C C . ASN A 1 94 ? -2.184 -6.484 4.300 1.00 93.75 94 ASN A C 1
ATOM 758 O O . ASN A 1 94 ? -2.788 -6.962 3.341 1.00 93.75 94 ASN A O 1
ATOM 762 N N . LYS A 1 95 ? -2.832 -5.829 5.259 1.00 95.19 95 LYS A N 1
ATOM 763 C CA . LYS A 1 95 ? -4.248 -5.455 5.187 1.00 95.19 95 LYS A CA 1
ATOM 764 C C . LYS A 1 95 ? -4.342 -3.946 5.123 1.00 95.19 95 LYS A C 1
ATOM 766 O O . LYS A 1 95 ? -3.971 -3.258 6.072 1.00 95.19 95 LYS A O 1
ATOM 771 N N . ILE A 1 96 ? -4.819 -3.423 4.005 1.00 94.62 96 ILE A N 1
ATOM 772 C CA . ILE A 1 96 ? -4.901 -1.983 3.781 1.00 94.62 96 ILE A CA 1
ATOM 773 C C . ILE A 1 96 ? -6.365 -1.588 3.721 1.00 94.62 96 ILE A C 1
ATOM 775 O O . ILE A 1 96 ? -7.133 -2.103 2.915 1.00 94.62 96 ILE A O 1
ATOM 779 N N . PHE A 1 97 ? -6.742 -0.629 4.551 1.00 93.81 97 PHE A N 1
ATOM 780 C CA . PHE A 1 97 ? -8.077 -0.072 4.574 1.00 93.81 97 PHE A CA 1
ATOM 781 C C . PHE A 1 97 ? -8.064 1.328 3.959 1.00 93.81 97 PHE A C 1
ATOM 783 O O . PHE A 1 97 ? -7.290 2.183 4.392 1.00 93.81 97 PHE A O 1
ATOM 790 N N . ILE A 1 98 ? -8.902 1.551 2.945 1.00 93.31 98 ILE A N 1
ATOM 791 C CA . ILE A 1 98 ? -9.026 2.830 2.229 1.00 93.31 98 ILE A CA 1
ATOM 792 C C . ILE A 1 98 ? -10.440 3.415 2.354 1.00 93.31 98 ILE A C 1
ATOM 794 O O . ILE A 1 98 ? -11.397 2.667 2.573 1.00 93.31 98 ILE A O 1
ATOM 798 N N . PRO A 1 99 ? -10.625 4.733 2.163 1.00 90.88 99 PRO A N 1
ATOM 799 C CA . PRO A 1 99 ? -11.934 5.365 2.271 1.00 90.88 99 PRO A CA 1
ATOM 800 C C . PRO A 1 99 ? -12.954 4.754 1.308 1.00 90.88 99 PRO A C 1
ATOM 802 O O . PRO A 1 99 ? -12.645 4.463 0.147 1.00 90.88 99 PRO A O 1
ATOM 805 N N . ALA A 1 100 ? -14.188 4.589 1.784 1.00 90.31 100 ALA A N 1
ATOM 806 C CA . ALA A 1 100 ? -15.280 4.058 0.978 1.00 90.31 100 ALA A CA 1
ATOM 807 C C . ALA A 1 100 ? -15.502 4.892 -0.298 1.00 90.31 100 ALA A C 1
ATOM 809 O O . ALA A 1 100 ? -15.328 6.110 -0.305 1.00 90.31 100 ALA A O 1
ATOM 810 N N . GLY A 1 101 ? -15.885 4.223 -1.389 1.00 91.06 101 GLY A N 1
ATOM 811 C CA . GLY A 1 101 ? -16.109 4.871 -2.686 1.00 91.06 101 GLY A CA 1
ATOM 812 C C . GLY A 1 101 ? -14.833 5.264 -3.440 1.00 91.06 101 GLY A C 1
ATOM 813 O O . GLY A 1 101 ? -14.928 5.885 -4.496 1.00 91.06 101 GLY A O 1
ATOM 814 N N . THR A 1 102 ? -13.647 4.897 -2.943 1.00 91.50 102 THR A N 1
ATOM 815 C CA . THR A 1 102 ? -12.370 5.143 -3.627 1.00 91.50 102 THR A CA 1
ATOM 816 C C . THR A 1 102 ? -11.761 3.856 -4.181 1.00 91.50 102 THR A C 1
ATOM 818 O O . THR A 1 102 ? -12.066 2.754 -3.728 1.00 91.50 102 THR A O 1
ATOM 821 N N . GLN A 1 103 ? -10.893 3.991 -5.185 1.00 92.44 103 GLN A N 1
ATOM 822 C CA . GLN A 1 103 ? -10.093 2.886 -5.711 1.00 92.44 103 GLN A CA 1
ATOM 823 C C . GLN A 1 103 ? -8.646 3.051 -5.273 1.00 92.44 103 GLN A C 1
ATOM 825 O O . GLN A 1 103 ? -8.048 4.103 -5.531 1.00 92.44 103 GLN A O 1
ATOM 830 N N . VAL A 1 104 ? -8.087 1.997 -4.670 1.00 94.38 104 VAL A N 1
ATOM 831 C CA . VAL A 1 104 ? -6.667 1.952 -4.307 1.00 94.38 104 VAL A CA 1
ATOM 832 C C . VAL A 1 104 ? -5.796 2.263 -5.518 1.00 94.38 104 VAL A C 1
ATOM 834 O O . VAL A 1 104 ? -6.123 1.884 -6.648 1.00 94.38 104 VAL A O 1
ATOM 837 N N . ALA A 1 105 ? -4.660 2.901 -5.276 1.00 94.88 105 ALA A N 1
ATOM 838 C CA . ALA A 1 105 ? -3.647 3.063 -6.289 1.00 94.88 105 ALA A CA 1
ATOM 839 C C . ALA A 1 105 ? -2.224 3.000 -5.779 1.00 94.88 105 ALA A C 1
ATOM 841 O O . ALA A 1 105 ? -1.857 3.637 -4.800 1.00 94.88 105 ALA A O 1
ATOM 842 N N . PHE A 1 106 ? -1.412 2.330 -6.576 1.00 93.50 106 PHE A N 1
ATOM 843 C CA . PHE A 1 106 ? 0.023 2.239 -6.434 1.00 93.50 106 PHE A CA 1
ATOM 844 C C . PHE A 1 106 ? 0.646 3.027 -7.582 1.00 93.50 106 PHE A C 1
ATOM 846 O O . PHE A 1 106 ? 0.317 2.790 -8.747 1.00 93.50 106 PHE A O 1
ATOM 853 N N . ILE A 1 107 ? 1.484 4.010 -7.261 1.00 92.75 107 ILE A N 1
ATOM 854 C CA . ILE A 1 107 ? 2.136 4.861 -8.260 1.00 92.75 107 ILE A CA 1
ATOM 855 C C . ILE A 1 107 ? 3.556 4.351 -8.468 1.00 92.75 107 ILE A C 1
ATOM 857 O O . ILE A 1 107 ? 4.334 4.284 -7.521 1.00 92.75 107 ILE A O 1
ATOM 861 N N . CYS A 1 108 ? 3.886 3.970 -9.700 1.00 91.31 108 CYS A N 1
ATOM 862 C CA . CYS A 1 108 ? 5.214 3.470 -10.039 1.00 91.31 108 CYS A CA 1
ATOM 863 C C . CYS A 1 108 ? 5.523 3.678 -11.521 1.00 91.31 108 CYS A C 1
ATOM 865 O O . CYS A 1 108 ? 4.616 3.696 -12.356 1.00 91.31 108 CYS A O 1
ATOM 867 N N . ASN A 1 109 ? 6.804 3.792 -11.869 1.00 92.88 109 ASN A N 1
ATOM 868 C CA . ASN A 1 109 ? 7.219 3.831 -13.261 1.00 92.88 109 ASN A CA 1
ATOM 869 C C . ASN A 1 109 ? 7.111 2.436 -13.893 1.00 92.88 109 ASN A C 1
ATOM 871 O O . ASN A 1 109 ? 7.731 1.467 -13.443 1.00 92.88 109 ASN A O 1
ATOM 875 N N . VAL A 1 110 ? 6.336 2.356 -14.970 1.00 92.50 110 VAL A N 1
ATOM 876 C CA . VAL A 1 110 ? 6.191 1.180 -15.830 1.00 92.50 110 VAL A CA 1
ATOM 877 C C . VAL A 1 110 ? 6.655 1.584 -17.218 1.00 92.50 110 VAL A C 1
ATOM 879 O O . VAL A 1 110 ? 6.144 2.549 -17.783 1.00 92.50 110 VAL A O 1
ATOM 882 N N . ASN A 1 111 ? 7.664 0.892 -17.752 1.00 90.81 111 ASN A N 1
ATOM 883 C CA . ASN A 1 111 ? 8.255 1.198 -19.062 1.00 90.81 111 ASN A CA 1
ATOM 884 C C . ASN A 1 111 ? 8.637 2.687 -19.226 1.00 90.81 111 ASN A C 1
ATOM 886 O O . ASN A 1 111 ? 8.393 3.296 -20.264 1.00 90.81 111 ASN A O 1
ATOM 890 N N . GLY A 1 112 ? 9.199 3.289 -18.171 1.00 88.50 112 GLY A N 1
ATOM 891 C CA . GLY A 1 112 ? 9.642 4.689 -18.169 1.00 88.50 112 GLY A CA 1
ATOM 892 C C . GLY A 1 112 ? 8.543 5.737 -17.955 1.00 88.50 112 GLY A C 1
ATOM 893 O O . GLY A 1 112 ? 8.854 6.923 -17.970 1.00 88.50 112 GLY A O 1
ATOM 894 N N . SER A 1 113 ? 7.287 5.336 -17.728 1.00 92.88 113 SER A N 1
ATOM 895 C CA . SER A 1 113 ? 6.165 6.257 -17.490 1.00 92.88 113 SER A CA 1
ATOM 896 C C . SER A 1 113 ? 5.545 6.069 -16.108 1.00 92.88 113 SER A C 1
ATOM 898 O O . SER A 1 113 ? 5.238 4.941 -15.710 1.00 92.88 113 SER A O 1
ATOM 900 N N . SER A 1 114 ? 5.301 7.173 -15.396 1.00 93.69 114 SER A N 1
ATOM 901 C CA . SER A 1 114 ? 4.593 7.153 -14.111 1.00 93.69 114 SER A CA 1
ATOM 902 C C . SER A 1 114 ? 3.162 6.661 -14.315 1.00 93.69 114 SER A C 1
ATOM 904 O O . SER A 1 114 ? 2.375 7.274 -15.036 1.00 93.69 114 SER A O 1
ATOM 906 N N . THR A 1 115 ? 2.845 5.516 -13.715 1.00 95.50 115 THR A N 1
ATOM 907 C CA . THR A 1 115 ? 1.605 4.778 -13.954 1.00 95.50 115 THR A CA 1
ATOM 908 C C . THR A 1 115 ? 0.862 4.551 -12.644 1.00 95.50 115 THR A C 1
ATOM 910 O O . THR A 1 115 ? 1.457 4.185 -11.629 1.00 95.50 115 THR A O 1
ATOM 913 N N . ARG A 1 116 ? -0.463 4.741 -12.677 1.00 95.75 116 ARG A N 1
ATOM 914 C CA . ARG A 1 116 ? -1.382 4.407 -11.581 1.00 95.75 116 ARG A CA 1
ATOM 915 C C . ARG A 1 116 ? -1.856 2.961 -11.741 1.00 95.75 116 ARG A C 1
ATOM 917 O O . ARG A 1 116 ? -2.572 2.654 -12.689 1.00 95.75 116 ARG A O 1
ATOM 924 N N . LEU A 1 117 ? -1.467 2.091 -10.815 1.00 95.94 117 LEU A N 1
ATOM 925 C CA . LEU A 1 117 ? -1.787 0.662 -10.812 1.00 95.94 117 LEU A CA 1
ATOM 926 C C . LEU A 1 117 ? -2.824 0.351 -9.730 1.00 95.94 117 LEU A C 1
ATOM 928 O O . LEU A 1 117 ? -2.744 0.883 -8.625 1.00 95.94 117 LEU A O 1
ATOM 932 N N . ASN A 1 118 ? -3.777 -0.536 -10.012 1.00 96.31 118 ASN A N 1
ATOM 933 C CA . ASN A 1 118 ? -4.610 -1.146 -8.968 1.00 96.31 118 ASN A CA 1
ATOM 934 C C . ASN A 1 118 ? -3.874 -2.320 -8.286 1.00 96.31 118 ASN A C 1
ATOM 936 O O . ASN A 1 118 ? -2.811 -2.734 -8.748 1.00 96.31 118 ASN A 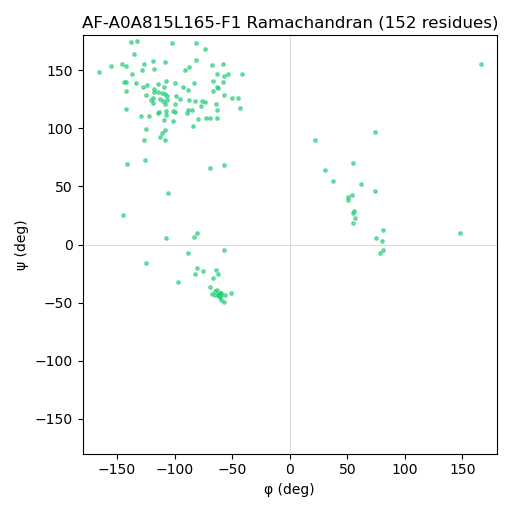O 1
ATOM 940 N N . LEU A 1 119 ? -4.445 -2.891 -7.213 1.00 95.75 119 LEU A N 1
ATOM 941 C CA . LEU A 1 119 ? -3.807 -3.994 -6.472 1.00 95.75 119 LEU A CA 1
ATOM 942 C C . LEU A 1 119 ? -3.471 -5.194 -7.369 1.00 95.75 119 LEU A C 1
ATOM 944 O O . LEU A 1 119 ? -2.371 -5.729 -7.288 1.00 95.75 119 LEU A O 1
ATOM 948 N N . LYS A 1 120 ? -4.388 -5.598 -8.255 1.00 96.62 120 LYS A N 1
ATOM 949 C CA . LYS A 1 120 ? -4.169 -6.748 -9.144 1.00 96.62 120 LYS A CA 1
ATOM 950 C C . LYS A 1 120 ? -2.984 -6.512 -10.080 1.00 96.62 120 LYS A C 1
ATOM 952 O O . LYS A 1 120 ? -2.179 -7.412 -10.288 1.00 96.62 120 LYS A O 1
ATOM 957 N N . GLN A 1 121 ? -2.883 -5.315 -10.654 1.00 96.50 121 GLN A N 1
ATOM 958 C CA . GLN A 1 121 ? -1.767 -4.946 -11.524 1.00 96.50 121 GLN A CA 1
ATOM 959 C C . GLN A 1 121 ? -0.457 -4.864 -10.741 1.00 96.50 121 GLN A C 1
ATOM 961 O O . GLN A 1 121 ? 0.553 -5.366 -11.214 1.00 96.50 121 GLN A O 1
ATOM 966 N N . TRP A 1 122 ? -0.480 -4.276 -9.544 1.00 94.81 122 TRP A N 1
ATOM 967 C CA . TRP A 1 122 ? 0.675 -4.203 -8.650 1.00 94.81 122 TRP A CA 1
ATOM 968 C C . TRP A 1 122 ? 1.219 -5.599 -8.313 1.00 94.81 122 TRP A C 1
ATOM 970 O O . TRP A 1 122 ? 2.392 -5.885 -8.548 1.00 94.81 122 TRP A O 1
ATOM 980 N N . GLN A 1 123 ? 0.336 -6.512 -7.905 1.00 94.81 123 GLN A N 1
ATOM 981 C CA . GLN A 1 123 ? 0.684 -7.902 -7.608 1.00 94.81 123 GLN A CA 1
ATOM 982 C C . GLN A 1 123 ? 1.125 -8.698 -8.840 1.00 94.81 123 GLN A C 1
ATOM 984 O O . GLN A 1 123 ? 1.965 -9.586 -8.719 1.00 94.81 123 GLN A O 1
ATOM 989 N N . ALA A 1 124 ? 0.641 -8.365 -10.040 1.00 94.56 124 ALA A N 1
ATOM 990 C CA . ALA A 1 124 ? 1.105 -9.000 -11.275 1.00 94.56 124 ALA A CA 1
ATOM 991 C C . ALA A 1 124 ? 2.590 -8.717 -11.581 1.00 94.56 124 ALA A C 1
ATOM 993 O O . ALA A 1 124 ? 3.222 -9.514 -12.269 1.00 94.56 124 ALA A O 1
ATOM 994 N N . TYR A 1 125 ? 3.164 -7.638 -11.035 1.00 90.94 125 TYR A N 1
ATOM 995 C CA . TYR A 1 125 ? 4.609 -7.371 -11.080 1.00 90.94 125 TYR A CA 1
ATOM 996 C C . TYR A 1 125 ? 5.403 -8.102 -9.981 1.00 90.94 125 TYR A C 1
ATOM 998 O O . TYR A 1 125 ? 6.597 -7.861 -9.830 1.00 90.94 125 TYR A O 1
ATOM 1006 N N . GLY A 1 126 ? 4.766 -8.988 -9.206 1.00 89.62 126 GLY A N 1
ATOM 1007 C CA . GLY A 1 126 ? 5.403 -9.705 -8.096 1.00 89.62 126 GLY A CA 1
ATOM 1008 C C . GLY A 1 126 ? 5.502 -8.891 -6.802 1.00 89.62 126 GLY A C 1
ATOM 1009 O O . GLY A 1 126 ? 6.227 -9.283 -5.891 1.00 89.62 126 GLY A O 1
ATOM 1010 N N . LEU A 1 127 ? 4.800 -7.759 -6.716 1.00 89.94 127 LEU A N 1
ATOM 1011 C CA . LEU A 1 127 ? 4.897 -6.816 -5.603 1.00 89.94 127 LEU A CA 1
ATOM 1012 C C . LEU A 1 127 ? 3.748 -7.000 -4.619 1.00 89.94 127 LEU A C 1
ATOM 1014 O O . LEU A 1 127 ? 2.601 -7.144 -5.029 1.00 89.94 127 LEU A O 1
ATOM 1018 N N . ASP A 1 128 ? 4.049 -6.934 -3.320 1.00 91.69 128 ASP A N 1
ATOM 1019 C CA . ASP A 1 128 ? 3.035 -6.895 -2.259 1.00 91.69 128 ASP A CA 1
ATOM 1020 C C . ASP A 1 128 ? 2.022 -8.055 -2.335 1.00 91.69 128 ASP A C 1
ATOM 1022 O O . ASP A 1 128 ? 0.801 -7.903 -2.215 1.00 91.69 128 ASP A O 1
ATOM 1026 N N . ILE A 1 129 ? 2.553 -9.253 -2.599 1.00 94.44 129 ILE A N 1
ATOM 1027 C CA . ILE A 1 129 ? 1.766 -10.471 -2.790 1.00 94.44 129 ILE A CA 1
ATOM 1028 C C . ILE A 1 129 ? 1.013 -10.828 -1.508 1.00 94.44 129 ILE A C 1
ATOM 1030 O O . ILE A 1 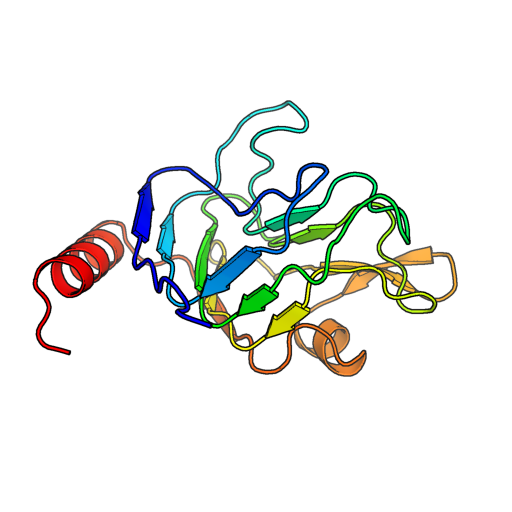129 ? 1.560 -10.794 -0.404 1.00 94.44 129 ILE A O 1
ATOM 1034 N N . GLY A 1 130 ? -0.259 -11.194 -1.665 1.00 95.94 130 GLY A N 1
ATOM 1035 C CA . GLY A 1 130 ? -1.139 -11.579 -0.562 1.00 95.94 130 GLY A CA 1
ATOM 1036 C C . GLY A 1 130 ? -1.754 -10.400 0.189 1.00 95.94 130 GLY A C 1
ATOM 1037 O O . GLY A 1 130 ? -2.593 -10.623 1.056 1.00 95.94 130 GLY A O 1
ATOM 1038 N N .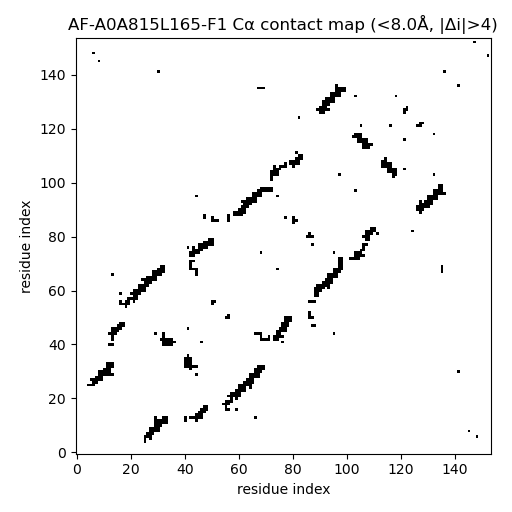 THR A 1 131 ? -1.377 -9.161 -0.137 1.00 96.50 131 THR A N 1
ATOM 1039 C CA . THR A 1 131 ? -2.024 -7.978 0.434 1.00 96.50 131 THR A CA 1
ATOM 1040 C C . THR A 1 131 ? -3.469 -7.861 -0.028 1.00 96.50 131 THR A C 1
ATOM 1042 O O . THR A 1 131 ? -3.781 -8.124 -1.193 1.00 96.50 131 THR A O 1
ATOM 1045 N N . THR A 1 132 ? -4.347 -7.451 0.885 1.00 97.44 132 THR A N 1
ATOM 1046 C CA . THR A 1 132 ? -5.770 -7.214 0.624 1.00 97.44 132 THR A CA 1
ATOM 1047 C C . THR A 1 132 ? -6.137 -5.755 0.860 1.00 97.44 132 THR A C 1
ATOM 1049 O O . THR A 1 132 ? -5.531 -5.071 1.689 1.00 97.44 132 THR A O 1
ATOM 1052 N N . ILE A 1 133 ? -7.147 -5.287 0.122 1.00 96.31 133 ILE A N 1
ATOM 1053 C CA . ILE A 1 133 ? -7.730 -3.956 0.290 1.00 96.31 133 ILE A 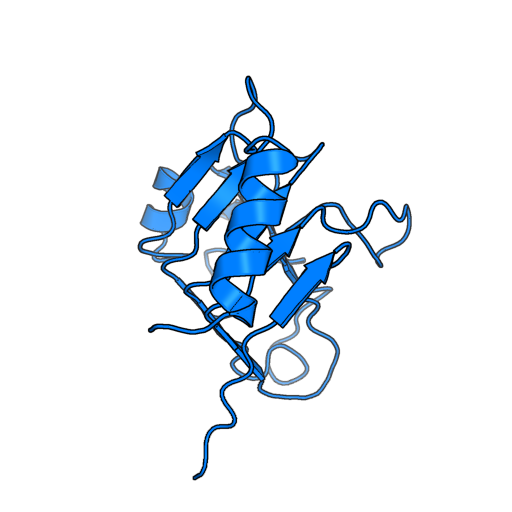CA 1
ATOM 1054 C C . ILE A 1 133 ? -9.167 -4.096 0.773 1.00 96.31 133 ILE A C 1
ATOM 1056 O O . ILE A 1 133 ? -9.948 -4.801 0.139 1.00 96.31 133 ILE A O 1
ATOM 1060 N N . ASP A 1 134 ? -9.510 -3.359 1.821 1.00 95.81 134 ASP A N 1
ATOM 1061 C CA . ASP A 1 134 ? -10.864 -3.240 2.355 1.00 95.81 134 ASP A CA 1
ATOM 1062 C C . ASP A 1 134 ? -11.227 -1.769 2.604 1.00 95.81 134 ASP A C 1
ATOM 1064 O O . ASP A 1 134 ? -10.417 -0.854 2.436 1.00 95.81 134 ASP A O 1
ATOM 1068 N N . THR A 1 135 ? -12.473 -1.513 2.994 1.00 93.94 135 THR A N 1
ATOM 1069 C CA . THR A 1 135 ? -12.937 -0.164 3.340 1.00 93.94 135 THR A CA 1
ATOM 1070 C C . THR A 1 135 ? -12.600 0.205 4.778 1.00 93.94 135 THR A C 1
ATOM 1072 O O . THR A 1 135 ? -12.816 -0.605 5.678 1.00 93.94 135 THR A O 1
ATOM 1075 N N . THR A 1 136 ? -12.167 1.447 5.003 1.00 90.88 136 THR A N 1
ATOM 1076 C CA . THR A 1 136 ? -11.874 2.024 6.325 1.00 90.88 136 THR A CA 1
ATOM 1077 C C . THR A 1 136 ? -12.946 1.661 7.355 1.00 90.88 136 THR A C 1
ATOM 1079 O O . THR A 1 136 ? -14.109 2.033 7.179 1.00 90.88 136 THR A O 1
ATOM 1082 N N . PRO A 1 137 ? -12.580 0.922 8.420 1.00 90.88 137 PRO A N 1
ATOM 1083 C CA . PRO A 1 137 ? -13.522 0.495 9.441 1.00 90.88 137 PRO A CA 1
ATOM 1084 C C . PRO A 1 137 ? -13.923 1.673 10.333 1.00 90.88 137 PRO A C 1
ATOM 1086 O O . PRO A 1 137 ? -13.304 2.738 10.331 1.00 90.88 137 PRO A O 1
ATOM 1089 N N . THR A 1 138 ? -14.956 1.470 11.148 1.00 89.00 138 THR A N 1
ATOM 1090 C CA . THR A 1 138 ? -15.366 2.479 12.130 1.00 89.00 138 THR A CA 1
ATOM 1091 C C . THR A 1 138 ? -14.314 2.648 13.230 1.00 89.00 138 THR A C 1
ATOM 1093 O O . THR A 1 138 ? -13.605 1.703 13.577 1.00 89.00 138 THR A O 1
ATOM 1096 N N . ILE A 1 139 ? -14.273 3.829 13.856 1.00 84.62 139 ILE A N 1
ATOM 1097 C CA . ILE A 1 139 ? -13.433 4.096 15.038 1.00 84.62 139 ILE A CA 1
ATOM 1098 C C . ILE A 1 139 ? -13.638 3.034 16.126 1.00 84.62 139 ILE A C 1
ATOM 1100 O O . ILE A 1 139 ? -12.671 2.565 16.718 1.00 84.62 139 ILE A O 1
ATOM 1104 N N . GLN A 1 140 ? -14.887 2.625 16.363 1.00 88.06 140 GLN A N 1
ATOM 1105 C CA . GLN A 1 140 ? -15.221 1.625 17.374 1.00 88.06 140 GLN A CA 1
ATOM 1106 C C . GLN A 1 140 ? -14.556 0.274 17.074 1.00 88.06 140 GLN A C 1
ATOM 1108 O O . GLN A 1 140 ? -13.945 -0.324 17.958 1.00 88.06 140 GLN A O 1
ATOM 1113 N N . THR A 1 141 ? -14.589 -0.162 15.814 1.00 90.12 141 THR A N 1
ATOM 1114 C CA . THR A 1 141 ? -13.901 -1.377 15.359 1.00 90.12 141 THR A CA 1
ATOM 1115 C C . THR A 1 141 ? -12.386 -1.288 15.580 1.00 90.12 141 THR A C 1
ATOM 1117 O O . THR A 1 141 ? -11.774 -2.242 16.053 1.00 90.12 141 THR A O 1
ATOM 1120 N N . ILE A 1 142 ? -11.777 -0.132 15.297 1.00 86.00 142 ILE A N 1
ATOM 1121 C CA . ILE A 1 142 ? -10.336 0.094 15.496 1.00 86.00 142 ILE A CA 1
ATOM 1122 C C . ILE A 1 142 ? -9.971 0.028 16.986 1.00 86.00 142 ILE A C 1
ATOM 1124 O O . ILE A 1 142 ? -8.988 -0.613 17.360 1.00 86.00 142 ILE A O 1
ATOM 1128 N N . ILE A 1 143 ? -10.781 0.650 17.851 1.00 84.38 143 ILE A N 1
ATOM 1129 C CA . ILE A 1 143 ? -10.610 0.589 19.310 1.00 84.38 143 ILE A CA 1
ATOM 1130 C C . ILE A 1 143 ? -10.685 -0.863 19.797 1.00 84.38 143 ILE A C 1
ATOM 1132 O O . ILE A 1 143 ? -9.887 -1.275 20.639 1.00 84.38 143 ILE A O 1
ATOM 1136 N N . GLU A 1 144 ? -11.614 -1.659 19.268 1.00 86.88 144 GLU A N 1
ATOM 1137 C CA . GLU A 1 144 ? -11.744 -3.078 19.611 1.00 86.88 144 GLU A CA 1
ATOM 1138 C C . GLU A 1 144 ? -10.534 -3.907 19.174 1.00 86.88 144 GLU A C 1
ATOM 1140 O O . GLU A 1 144 ? -10.082 -4.761 19.938 1.00 86.88 144 GLU A O 1
ATOM 1145 N N . TRP A 1 145 ? -9.966 -3.642 17.995 1.00 87.06 145 TRP A N 1
ATOM 1146 C CA . TRP A 1 145 ? -8.711 -4.272 17.569 1.00 87.06 145 TRP A CA 1
ATOM 1147 C C . TRP A 1 145 ? -7.564 -3.933 18.516 1.00 87.06 145 TRP A C 1
ATOM 1149 O O . TRP A 1 145 ? -6.851 -4.833 18.958 1.00 87.06 145 TRP A O 1
ATOM 1159 N N . GLY A 1 146 ? -7.436 -2.660 18.898 1.00 81.50 146 GLY A N 1
ATOM 1160 C CA . GLY A 1 146 ? -6.422 -2.230 19.855 1.00 81.50 146 GLY A CA 1
ATOM 1161 C C . GLY A 1 146 ? -6.572 -2.889 21.224 1.00 81.50 146 GLY A C 1
ATOM 1162 O O . GLY A 1 146 ? -5.590 -3.358 21.795 1.00 81.50 146 GLY A O 1
ATOM 1163 N N . ARG A 1 147 ? -7.807 -3.006 21.730 1.00 83.50 147 ARG A N 1
ATOM 1164 C CA . ARG A 1 147 ? -8.088 -3.736 22.978 1.00 83.50 147 ARG A CA 1
ATOM 1165 C C . ARG A 1 147 ? -7.663 -5.197 22.880 1.00 83.50 147 ARG A C 1
ATOM 1167 O O . ARG A 1 147 ? -6.962 -5.662 23.770 1.00 83.50 147 ARG A O 1
ATOM 1174 N N . LYS A 1 148 ? -8.028 -5.896 21.799 1.00 83.38 148 LYS A N 1
ATOM 1175 C CA . LYS A 1 148 ? -7.644 -7.303 21.586 1.00 83.38 148 LYS A CA 1
ATOM 1176 C C . LYS A 1 148 ? -6.126 -7.487 21.553 1.00 83.38 148 LYS A C 1
ATOM 1178 O O . LYS A 1 148 ? -5.623 -8.396 22.201 1.00 83.38 148 LYS A O 1
ATOM 1183 N N . MET A 1 149 ? -5.413 -6.599 20.861 1.00 77.12 149 MET A N 1
ATOM 1184 C CA . MET A 1 149 ? -3.951 -6.639 20.764 1.00 77.12 149 MET A CA 1
ATOM 1185 C C . MET A 1 149 ? -3.267 -6.444 22.129 1.00 77.12 149 MET A C 1
ATOM 1187 O O . MET A 1 149 ? -2.282 -7.106 22.427 1.00 77.12 149 MET A O 1
ATOM 1191 N N . LEU A 1 150 ? -3.790 -5.550 22.976 1.00 74.38 150 LEU A N 1
ATOM 1192 C CA . LEU A 1 150 ? -3.207 -5.251 24.292 1.00 74.38 150 LEU A CA 1
ATOM 1193 C C . LEU A 1 150 ? -3.603 -6.254 25.384 1.00 74.38 150 LEU A C 1
ATOM 1195 O O . LEU A 1 150 ? -2.885 -6.402 26.369 1.00 74.38 150 LEU A O 1
ATOM 1199 N N . GLN A 1 151 ? -4.751 -6.917 25.240 1.00 76.12 151 GLN A N 1
ATOM 1200 C CA . GLN A 1 151 ? -5.285 -7.845 26.242 1.00 76.12 151 GLN A CA 1
ATOM 1201 C C . GLN A 1 151 ? -4.784 -9.284 26.081 1.00 76.12 151 GLN A C 1
ATOM 1203 O O . GLN A 1 151 ? -5.083 -10.096 26.948 1.00 76.12 151 GLN A O 1
ATOM 1208 N N . ASN A 1 152 ? -4.055 -9.585 24.999 1.00 56.38 152 ASN A N 1
ATOM 1209 C CA . ASN A 1 152 ? -3.447 -10.875 24.661 1.00 56.38 152 ASN A CA 1
ATOM 1210 C C . ASN A 1 152 ? -4.071 -12.105 25.344 1.00 56.38 152 ASN A C 1
ATOM 1212 O O . ASN A 1 152 ? -3.605 -12.608 26.365 1.00 56.38 152 ASN A O 1
ATOM 1216 N N . THR A 1 153 ? -5.064 -12.674 24.671 1.00 46.12 153 THR A N 1
ATOM 1217 C CA . THR A 1 153 ? -5.059 -14.124 24.469 1.00 46.12 153 THR A CA 1
ATOM 1218 C C . THR A 1 153 ? -4.851 -14.342 22.972 1.00 46.12 153 THR A C 1
ATOM 1220 O O . THR A 1 153 ? -5.803 -14.263 22.197 1.00 46.12 153 THR A O 1
ATOM 1223 N N . ILE A 1 154 ? -3.586 -14.500 22.574 1.00 50.75 154 ILE A N 1
ATOM 1224 C CA . ILE A 1 154 ? -3.190 -15.193 21.341 1.00 50.75 154 ILE A CA 1
ATOM 1225 C C . ILE A 1 154 ? -2.646 -16.542 21.793 1.00 50.75 154 ILE A C 1
ATOM 1227 O O . ILE A 1 154 ? -1.829 -16.529 22.743 1.00 50.75 154 ILE A O 1
#

Solvent-accessible surface area (backbone atoms only — not comparable to full-atom values): 8645 Å² total; per-residue (Å²): 136,88,79,84,84,65,79,50,77,34,82,55,32,48,53,70,64,71,79,81,66,67,44,78,49,43,62,30,39,27,36,42,23,30,87,38,97,50,101,57,34,56,49,18,46,32,39,33,70,71,55,38,91,93,70,28,77,54,75,26,32,51,29,46,27,37,30,31,29,74,86,31,42,38,49,49,46,43,39,86,33,24,74,92,62,76,67,68,66,50,44,29,42,27,41,39,20,25,34,78,98,62,70,60,34,43,60,34,23,53,95,88,38,86,37,82,30,42,68,71,59,42,34,72,73,72,39,43,49,76,46,46,80,49,59,45,74,56,72,68,58,54,52,50,52,51,50,54,67,74,64,62,88,125

Radius of gyration: 15.3 Å; Cα contacts (8 Å, |Δi|>4): 344; chains: 1; bounding box: 40×34×45 Å

Organism: NCBI:txid433720